Protein AF-A0A150GHT8-F1 (afdb_monomer)

Organism: Gonium pectorale (NCBI:txid33097)

Foldseek 3Di:
DDDDPPPPAPVNDDPVVVVVVVVPDDQQVLLVVLVVHVVSVVVQVDPSSNDDQLLADHDLVVLLVQQVPVCSCVPPDLVVLLVSLVSNVNNVDVSSNVSSCVRSVDDNDCPDD

Secondary structure (DSSP, 8-state):
---------GGGS-HHHHHHHHHHS-TTHHHHHHHH-HHHHHH--SGGGT---TTS---HHHHHHHHTSTTTTTT--HHHHHHHHHHHHHTT-HHHHHHHHHHH-SPPP----

Nearest PDB structures (foldseek):
  7s0h-assembly1_B  TM=2.562E-01  e=6.255E+00  Talaromyces verruculosus

Radius of gyration: 18.07 Å; Cα contacts (8 Å, |Δi|>4): 104; chains: 1; bounding box: 56×40×40 Å

Solvent-accessible surface area (backbone atoms only — not comparable to full-atom values): 6748 Å² total; per-residue (Å²): 133,84,79,72,81,78,76,82,49,72,78,75,51,56,67,74,57,52,52,52,54,54,72,70,47,54,65,45,47,44,43,53,52,28,76,80,30,72,53,47,39,65,71,50,66,50,68,78,35,61,49,75,54,56,57,42,65,65,61,51,70,63,51,41,61,54,46,67,34,92,63,60,47,73,84,53,54,70,70,56,37,48,48,50,42,54,29,26,54,67,27,70,42,62,69,44,35,58,42,39,43,66,41,50,75,55,76,87,70,88,76,78,129

Sequence (113 aa):
MPVAPQQLQWSQLLPELADKVVGYLDPNEMPIFRLVNKAAAAQFRGPDHTTFRLS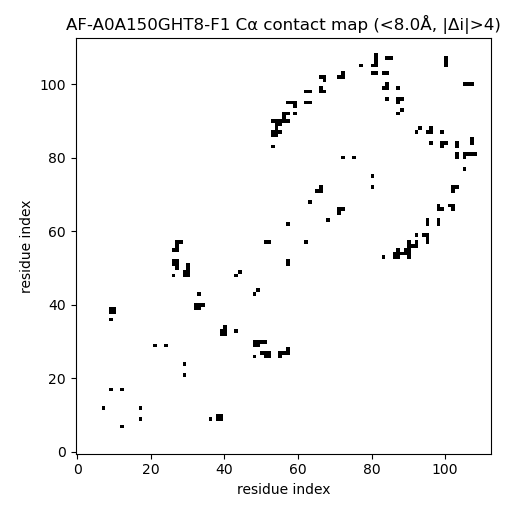QPVPPHAFAAHWLAPGATRGLPLGRRRQLLCLTAASGVVANLEVAVRAAGCLLTFEVY

Mean predicted aligned error: 10.1 Å

Structure (mmCIF, N/CA/C/O backbone):
data_AF-A0A150GHT8-F1
#
_entry.id   AF-A0A150GHT8-F1
#
loop_
_atom_site.group_PDB
_atom_site.id
_atom_site.type_symbol
_atom_site.label_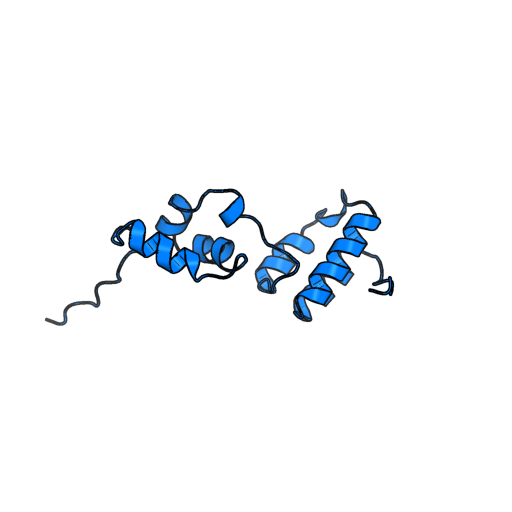atom_id
_atom_site.label_alt_id
_atom_site.label_comp_id
_atom_site.label_asym_id
_atom_site.label_entity_id
_atom_site.label_seq_id
_atom_site.pdbx_PDB_ins_code
_atom_site.Cartn_x
_atom_site.Cartn_y
_atom_site.Cartn_z
_atom_site.occupancy
_atom_site.B_iso_or_equiv
_atom_site.auth_seq_id
_atom_site.auth_comp_id
_atom_site.auth_asym_id
_atom_site.auth_atom_id
_atom_site.pdbx_PDB_model_num
ATOM 1 N N . MET A 1 1 ? -40.692 18.470 16.935 1.00 46.19 1 MET A N 1
ATOM 2 C CA . MET A 1 1 ? -39.416 18.856 16.295 1.00 46.19 1 MET A CA 1
ATOM 3 C C . MET A 1 1 ? -38.506 17.639 16.322 1.00 46.19 1 MET A C 1
ATOM 5 O O . MET A 1 1 ? -38.225 17.183 17.424 1.00 46.19 1 MET A O 1
ATOM 9 N N . PRO A 1 2 ? -38.129 17.040 15.180 1.00 49.09 2 PRO A N 1
ATOM 10 C CA . PRO A 1 2 ? -37.218 15.904 15.189 1.00 49.09 2 PRO A CA 1
ATOM 11 C C . PRO A 1 2 ? -35.811 16.421 15.501 1.00 49.09 2 PRO A C 1
ATOM 13 O O . PRO A 1 2 ? -35.308 17.314 14.822 1.00 49.09 2 PRO A O 1
ATOM 16 N N . VAL A 1 3 ? -35.200 15.902 16.566 1.00 54.75 3 VAL A N 1
ATOM 17 C CA . VAL A 1 3 ? -33.787 16.143 16.875 1.00 54.75 3 VAL A CA 1
ATOM 18 C C . VAL A 1 3 ? -32.989 15.508 15.742 1.00 54.75 3 VAL A C 1
ATOM 20 O O . VAL A 1 3 ? -33.017 14.289 15.577 1.00 54.75 3 VAL A O 1
ATOM 23 N N . ALA A 1 4 ? -32.348 16.332 14.910 1.00 55.53 4 ALA A N 1
ATOM 24 C CA . ALA A 1 4 ? -31.440 15.839 13.884 1.00 55.53 4 ALA A CA 1
ATOM 25 C C . ALA A 1 4 ? -30.396 14.933 14.559 1.00 55.53 4 ALA A C 1
ATOM 27 O O . ALA A 1 4 ? -29.890 15.310 15.622 1.00 55.53 4 ALA A O 1
ATOM 28 N N . PRO A 1 5 ? -30.086 13.749 14.000 1.00 51.25 5 PRO A N 1
ATOM 29 C CA . PRO A 1 5 ? -29.109 12.859 14.604 1.00 51.25 5 PRO A CA 1
ATOM 30 C C . PRO A 1 5 ? -27.797 13.627 14.751 1.00 51.25 5 PRO A C 1
ATOM 32 O O . PRO A 1 5 ? -27.229 14.105 13.768 1.00 51.25 5 PRO A O 1
ATOM 35 N N . GLN A 1 6 ? -27.352 13.797 15.995 1.00 56.31 6 GLN A N 1
ATOM 36 C CA . GLN A 1 6 ? -26.065 14.403 16.295 1.00 56.31 6 GLN A CA 1
ATOM 37 C C . GLN A 1 6 ? -25.001 13.484 15.701 1.00 56.31 6 GLN A C 1
ATOM 39 O O . GLN A 1 6 ? -24.730 12.404 16.223 1.00 56.31 6 GLN A O 1
ATOM 44 N N . GLN A 1 7 ? -24.441 13.883 14.560 1.00 58.22 7 GLN A N 1
ATOM 45 C CA . GLN A 1 7 ? -23.276 13.221 13.995 1.00 58.22 7 GLN A CA 1
ATOM 46 C C . GLN A 1 7 ? -22.131 13.435 14.978 1.00 58.22 7 GLN A C 1
ATOM 48 O O . GLN A 1 7 ? -2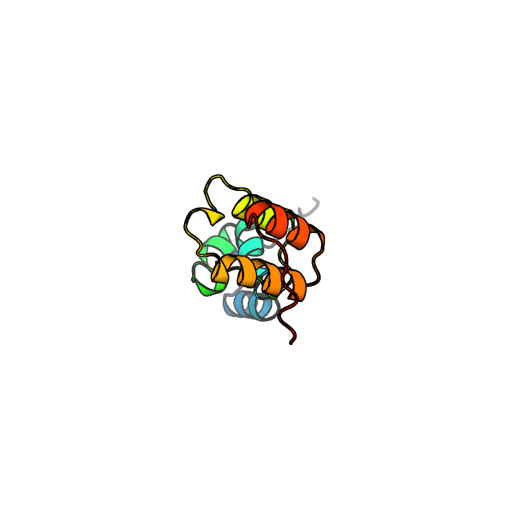1.573 14.528 15.052 1.00 58.22 7 GLN A O 1
ATOM 53 N N . LEU A 1 8 ? -21.841 12.403 15.768 1.00 61.03 8 LEU A N 1
ATOM 54 C CA . LEU A 1 8 ? -20.742 12.373 16.722 1.00 61.03 8 LEU A CA 1
ATOM 55 C C . LEU A 1 8 ? -19.452 12.656 15.951 1.00 61.03 8 LEU A C 1
ATOM 57 O O . LEU A 1 8 ? -18.980 11.838 15.157 1.00 61.03 8 LEU A O 1
ATOM 61 N N . GLN A 1 9 ? -18.933 13.871 16.105 1.00 68.56 9 GLN A N 1
ATOM 62 C CA . GLN A 1 9 ? -17.719 14.271 15.416 1.00 68.56 9 GLN A CA 1
ATOM 63 C C . GLN A 1 9 ? -16.539 13.669 16.167 1.00 68.56 9 GLN A C 1
ATOM 65 O O . GLN A 1 9 ? -16.479 13.730 17.389 1.00 68.56 9 GLN A O 1
ATOM 70 N N . TRP A 1 10 ? -15.564 13.127 15.444 1.00 66.69 10 TRP A N 1
ATOM 71 C CA . TRP A 1 10 ? -14.342 12.589 16.050 1.00 66.69 10 TRP A CA 1
ATOM 72 C C . TRP A 1 10 ? -13.577 13.612 16.904 1.00 66.69 10 TRP A C 1
ATOM 74 O O . TRP A 1 10 ? -12.872 13.232 17.826 1.00 66.69 10 TRP A O 1
ATOM 84 N N . SER A 1 11 ? -13.775 14.909 16.657 1.00 66.75 11 SER A N 1
ATOM 85 C CA . SER A 1 11 ? -13.283 16.011 17.494 1.00 66.75 11 SER A CA 1
ATOM 86 C C . SER A 1 11 ? -13.923 16.091 18.889 1.00 66.75 11 SER A C 1
ATOM 88 O O . SER A 1 11 ? -13.400 16.794 19.746 1.00 66.75 11 SER A O 1
ATOM 90 N N . GLN A 1 12 ? -15.052 15.415 19.114 1.00 73.00 12 GLN A N 1
ATOM 91 C CA . GLN A 1 12 ? -15.784 15.374 20.385 1.00 73.00 12 GLN A CA 1
ATOM 92 C C . GLN A 1 12 ? -15.482 14.105 21.202 1.00 73.00 12 GLN A C 1
ATOM 94 O O . GLN A 1 12 ? -15.955 13.979 22.330 1.00 73.00 12 GLN A O 1
ATOM 99 N N . LEU A 1 13 ? -14.711 13.162 20.647 1.00 72.31 13 LEU A N 1
ATOM 100 C CA . LEU A 1 13 ? -14.262 11.964 21.355 1.00 72.31 13 LEU A CA 1
ATOM 101 C C . LEU A 1 13 ? -13.109 12.314 22.301 1.00 72.31 13 LEU A C 1
ATOM 103 O O . LEU A 1 13 ? -12.185 13.036 21.926 1.00 72.31 13 LEU A O 1
ATOM 107 N N . LEU A 1 14 ? -13.140 11.767 23.522 1.00 76.94 14 LEU A N 1
ATOM 108 C CA . LEU A 1 14 ? -11.983 11.845 24.411 1.00 76.94 14 LEU A CA 1
ATOM 109 C C . LEU A 1 14 ? -10.788 11.137 23.744 1.00 76.94 14 LEU A C 1
ATOM 111 O O . LEU A 1 14 ? -10.981 10.050 23.187 1.00 76.94 14 LEU A O 1
ATOM 115 N N . PRO A 1 15 ? -9.565 11.692 23.839 1.00 69.88 15 PRO A N 1
ATOM 116 C CA . PRO A 1 15 ? -8.369 11.111 23.226 1.00 69.88 15 PRO A CA 1
ATOM 117 C C . PRO A 1 15 ? -8.180 9.627 23.564 1.00 69.88 15 PRO A C 1
ATOM 119 O O . PRO A 1 15 ? -7.939 8.825 22.674 1.00 69.88 15 PRO A O 1
ATOM 122 N N . GLU A 1 16 ? -8.436 9.240 24.815 1.00 75.31 16 GLU A N 1
ATOM 123 C CA . GLU A 1 16 ? -8.322 7.856 25.297 1.00 75.31 16 GLU A CA 1
ATOM 124 C C . GLU A 1 16 ? -9.262 6.868 24.583 1.00 75.31 16 GLU A C 1
ATOM 126 O O . GLU A 1 16 ? -8.936 5.693 24.409 1.00 75.31 16 GLU A O 1
ATOM 131 N N . LEU A 1 17 ? -10.450 7.325 24.176 1.00 77.94 17 LEU A N 1
ATOM 132 C CA . LEU A 1 17 ? -11.402 6.506 23.425 1.00 77.94 17 LEU A CA 1
ATOM 133 C C . LEU A 1 17 ? -11.009 6.428 21.952 1.00 77.94 17 LEU A C 1
ATOM 135 O O . LEU A 1 17 ? -11.120 5.359 21.355 1.00 77.94 17 LEU A O 1
ATOM 139 N N . ALA A 1 18 ? -10.519 7.531 21.383 1.00 74.75 18 ALA A N 1
ATOM 140 C CA . ALA A 1 18 ? -9.988 7.540 20.026 1.00 74.75 18 ALA A CA 1
ATOM 141 C C . ALA A 1 18 ? -8.787 6.587 19.901 1.00 74.75 18 ALA A C 1
ATOM 143 O O . ALA A 1 18 ? -8.761 5.762 18.990 1.00 74.75 18 ALA A O 1
ATOM 144 N N . ASP A 1 19 ? -7.865 6.623 20.864 1.00 73.62 19 ASP A N 1
ATOM 145 C CA . ASP A 1 19 ? -6.691 5.747 20.913 1.00 73.62 19 ASP A CA 1
ATOM 146 C C . ASP A 1 19 ? -7.080 4.274 21.084 1.00 73.62 19 ASP A C 1
ATOM 148 O O . ASP A 1 19 ? -6.490 3.400 20.450 1.00 73.62 19 ASP A O 1
ATOM 152 N N . LYS A 1 20 ? -8.122 3.975 21.874 1.00 80.88 20 LYS A N 1
ATOM 153 C CA . LYS A 1 20 ? -8.662 2.610 21.975 1.00 80.88 20 LYS A CA 1
ATOM 154 C C . LYS A 1 20 ? -9.218 2.112 20.650 1.00 80.88 20 LYS A C 1
ATOM 156 O O . LYS A 1 20 ? -8.905 0.993 20.269 1.00 80.88 20 LYS A O 1
ATOM 161 N N . VAL A 1 21 ? -10.020 2.917 19.948 1.00 78.38 21 VAL A N 1
ATOM 162 C CA . VAL A 1 21 ? -10.567 2.518 18.639 1.00 78.38 21 VAL A CA 1
ATOM 163 C C . VAL A 1 21 ? -9.440 2.285 17.635 1.00 78.38 21 VAL A C 1
ATOM 165 O O . VAL A 1 21 ? -9.455 1.287 16.924 1.00 78.38 21 VAL A O 1
ATOM 168 N N . VAL A 1 22 ? -8.427 3.150 17.635 1.00 74.19 22 VAL A N 1
ATOM 169 C CA . VAL A 1 22 ? -7.2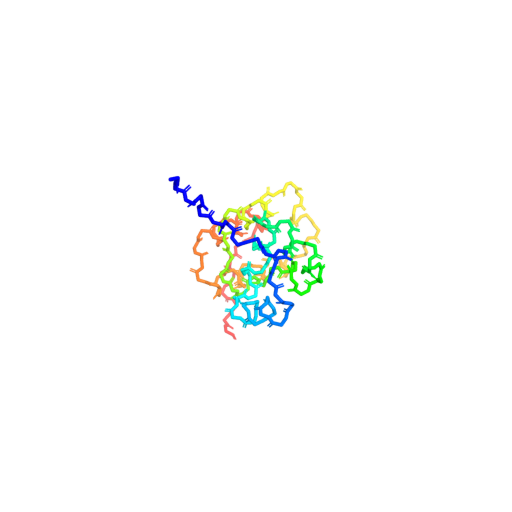21 3.000 16.806 1.00 74.19 22 VAL A CA 1
ATOM 170 C C . VAL A 1 22 ? -6.444 1.736 17.150 1.00 74.19 22 VAL A C 1
ATOM 172 O O . VAL A 1 22 ? -5.953 1.070 16.247 1.00 74.19 22 VAL A O 1
ATOM 175 N N . GLY A 1 23 ? -6.377 1.364 18.428 1.00 76.12 23 GLY A N 1
ATOM 176 C CA . GLY A 1 23 ? -5.755 0.117 18.871 1.00 76.12 23 GLY A CA 1
ATOM 177 C C . GLY A 1 23 ? -6.450 -1.152 18.365 1.00 76.12 23 GLY A C 1
ATOM 178 O O . GLY A 1 23 ? -5.825 -2.210 18.371 1.00 76.12 23 GLY A O 1
ATOM 179 N N . TYR A 1 24 ? -7.709 -1.062 17.920 1.00 78.75 24 TYR A N 1
ATOM 180 C CA . TYR A 1 24 ? -8.430 -2.172 17.286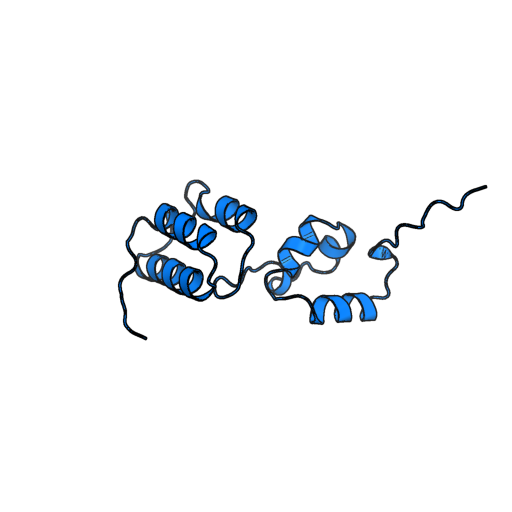 1.00 78.75 24 TYR A CA 1
ATOM 181 C C . TYR A 1 24 ? -8.335 -2.176 15.758 1.00 78.75 24 TYR A C 1
ATOM 183 O O . TYR A 1 24 ? -8.678 -3.188 15.153 1.00 78.75 24 TYR A O 1
ATOM 191 N N . LEU A 1 25 ? -7.917 -1.067 15.140 1.00 74.50 25 LEU A N 1
ATOM 192 C CA . LEU A 1 25 ? -7.782 -0.973 13.689 1.00 74.50 25 LEU A CA 1
ATOM 193 C C . LEU A 1 25 ? -6.531 -1.716 13.231 1.00 74.50 25 LEU A C 1
ATOM 195 O O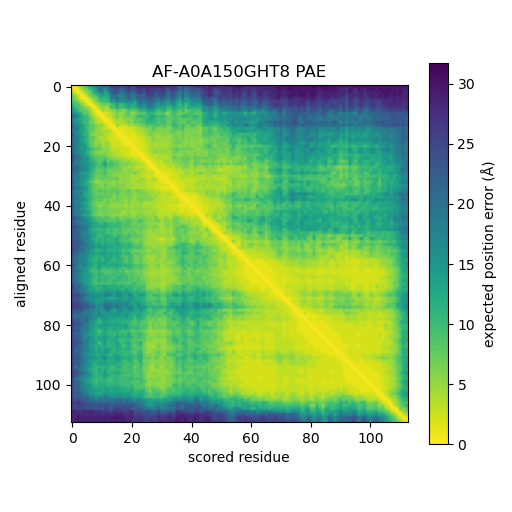 . LEU A 1 25 ? -5.460 -1.608 13.838 1.00 74.50 25 LEU A O 1
ATOM 199 N N . ASP A 1 26 ? -6.650 -2.426 12.115 1.00 70.50 26 ASP A N 1
ATOM 200 C CA . ASP A 1 26 ? -5.489 -3.044 11.498 1.00 70.50 26 ASP A CA 1
ATOM 201 C C . ASP A 1 26 ? -4.487 -1.962 11.045 1.00 70.50 26 ASP A C 1
ATOM 203 O O . ASP A 1 26 ? -4.880 -0.850 10.663 1.00 70.50 26 ASP A O 1
ATOM 207 N N . PRO A 1 27 ? -3.174 -2.261 11.012 1.00 72.19 27 PRO A N 1
ATOM 208 C CA . PRO A 1 27 ? -2.143 -1.280 10.658 1.00 72.19 27 PRO A CA 1
ATOM 209 C C . PRO A 1 27 ? -2.377 -0.556 9.320 1.00 72.19 27 PRO A C 1
ATOM 211 O O . PRO A 1 27 ? -1.972 0.594 9.158 1.00 72.19 27 PRO A O 1
ATOM 214 N N . ASN A 1 28 ? -3.065 -1.198 8.369 1.00 79.12 28 ASN A N 1
ATOM 215 C CA . ASN A 1 28 ? -3.405 -0.613 7.068 1.00 79.12 28 ASN A CA 1
ATOM 216 C C . ASN A 1 28 ? -4.737 0.145 7.032 1.00 79.12 28 ASN A C 1
ATOM 218 O O . ASN A 1 28 ? -4.979 0.881 6.074 1.00 79.12 28 ASN A O 1
ATOM 222 N N . GLU A 1 29 ? -5.589 -0.002 8.045 1.00 76.69 29 GLU A N 1
ATOM 223 C CA . GLU A 1 29 ? -6.857 0.723 8.141 1.00 76.69 29 GLU A CA 1
ATOM 224 C C . GLU A 1 29 ? -6.646 2.164 8.601 1.00 76.69 29 GLU A C 1
ATOM 226 O O . GLU A 1 29 ? -7.309 3.083 8.118 1.00 76.69 29 GLU A O 1
ATOM 231 N N . MET A 1 30 ? -5.654 2.385 9.463 1.00 77.44 30 MET A N 1
ATOM 232 C CA . MET A 1 30 ? -5.333 3.702 10.011 1.00 77.44 30 MET A CA 1
ATOM 233 C C . MET A 1 30 ? -5.010 4.777 8.958 1.00 77.44 30 MET A C 1
ATOM 235 O O . MET A 1 30 ? -5.602 5.862 9.014 1.00 77.44 30 MET A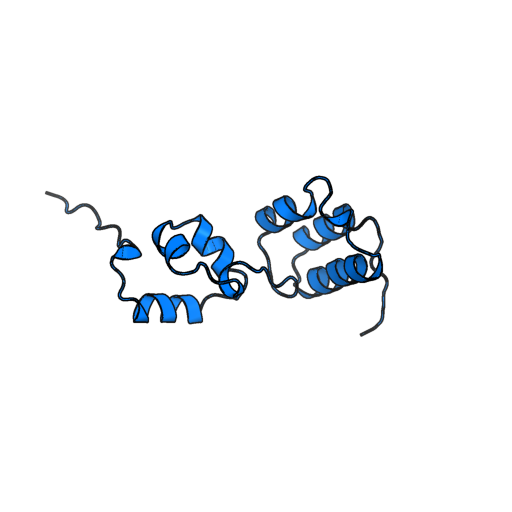 O 1
ATOM 239 N N . PRO A 1 31 ? -4.147 4.519 7.956 1.00 79.69 31 PRO A N 1
ATOM 240 C CA . PRO A 1 31 ? -3.913 5.470 6.872 1.00 79.69 31 PRO A CA 1
ATOM 241 C C . PRO A 1 31 ? -5.185 5.841 6.093 1.00 79.69 31 PRO A C 1
ATOM 243 O O . PRO A 1 31 ? -5.333 6.990 5.681 1.00 79.69 31 PRO A O 1
ATOM 246 N N . ILE A 1 32 ? -6.122 4.904 5.914 1.00 77.31 32 ILE A N 1
ATOM 247 C CA . ILE A 1 32 ? -7.391 5.131 5.198 1.00 77.31 32 ILE A CA 1
ATOM 248 C C . ILE A 1 32 ? -8.349 5.938 6.065 1.00 77.31 32 ILE A C 1
ATOM 250 O O . ILE A 1 32 ? -8.983 6.883 5.595 1.00 77.31 32 ILE A O 1
ATOM 254 N N . PHE A 1 33 ? -8.436 5.583 7.344 1.00 77.94 33 PHE A N 1
ATOM 255 C CA . PHE A 1 33 ? -9.304 6.227 8.314 1.00 77.94 33 PHE A CA 1
ATOM 256 C C . PHE A 1 33 ? -9.017 7.737 8.422 1.00 77.94 33 PHE A C 1
ATOM 258 O O . PHE A 1 33 ? -9.927 8.562 8.530 1.00 77.94 33 PHE A O 1
ATOM 265 N N . ARG A 1 34 ? -7.753 8.135 8.255 1.00 80.19 34 ARG A N 1
ATOM 266 C CA . ARG A 1 34 ? -7.362 9.548 8.155 1.00 80.19 34 ARG A CA 1
ATOM 267 C C . ARG A 1 34 ? -7.890 10.253 6.907 1.00 80.19 34 ARG A C 1
ATOM 269 O O . ARG A 1 34 ? -8.158 11.448 6.967 1.00 80.19 34 ARG A O 1
ATOM 276 N N . LEU A 1 35 ? -8.048 9.562 5.780 1.00 76.69 35 LEU A N 1
ATOM 277 C CA . LEU A 1 35 ? -8.539 10.177 4.541 1.00 76.69 35 LEU A CA 1
ATOM 278 C C . LEU A 1 35 ? -10.033 10.518 4.611 1.00 76.69 35 LEU A C 1
ATOM 280 O O . LEU A 1 35 ? -10.475 11.449 3.940 1.00 76.69 35 LEU A O 1
ATOM 284 N N . VAL A 1 36 ? -10.803 9.809 5.440 1.00 78.25 36 VAL A N 1
ATOM 285 C CA . VAL A 1 36 ? -12.252 10.026 5.585 1.00 78.25 36 VAL A CA 1
ATOM 286 C C . VAL A 1 36 ? -12.614 11.020 6.692 1.00 78.25 36 VAL A C 1
ATOM 288 O O . VAL A 1 36 ? -13.739 11.518 6.717 1.00 78.25 36 VAL A O 1
ATOM 291 N N . ASN A 1 37 ? -11.684 11.356 7.597 1.00 78.56 37 ASN A N 1
ATOM 292 C CA . ASN A 1 37 ? -11.960 12.240 8.728 1.00 78.56 37 ASN A CA 1
ATOM 293 C C . ASN A 1 37 ? -10.834 13.252 9.007 1.00 78.56 37 ASN A C 1
ATOM 295 O O . ASN A 1 37 ? -9.724 12.886 9.385 1.00 78.56 37 ASN A O 1
ATOM 299 N N . LYS A 1 38 ? -11.151 14.553 8.921 1.00 78.38 38 LYS A N 1
ATOM 300 C CA . LYS A 1 38 ? -10.186 15.650 9.142 1.00 78.38 38 LYS A CA 1
ATOM 301 C C . LYS A 1 38 ? -9.643 15.726 10.574 1.00 78.38 38 LYS A C 1
ATOM 303 O O . LYS A 1 38 ? -8.481 16.083 10.751 1.00 78.38 38 LYS A O 1
ATOM 308 N N . ALA A 1 39 ? -10.459 15.412 11.581 1.00 77.19 39 ALA A N 1
ATOM 309 C CA . ALA A 1 39 ? -10.026 15.401 12.978 1.00 77.19 39 ALA A CA 1
ATOM 310 C C . ALA A 1 39 ? -9.063 14.231 13.230 1.00 77.19 39 ALA A C 1
ATOM 312 O O . ALA A 1 39 ? -7.970 14.442 13.751 1.00 77.19 39 ALA A O 1
ATOM 313 N N . ALA A 1 40 ? -9.392 13.036 12.728 1.00 73.12 40 ALA A N 1
ATOM 314 C CA . ALA A 1 40 ? -8.488 11.886 12.764 1.00 73.12 40 ALA A CA 1
ATOM 315 C C . ALA A 1 40 ? -7.192 12.152 11.977 1.00 73.12 40 ALA A C 1
ATOM 317 O O . ALA A 1 40 ? -6.100 11.826 12.434 1.00 73.12 40 ALA A O 1
ATOM 318 N N . ALA A 1 41 ? -7.276 12.817 10.821 1.00 78.88 41 ALA A N 1
ATOM 319 C CA . ALA A 1 41 ? -6.102 13.219 10.048 1.00 78.88 41 ALA A CA 1
ATOM 320 C C . ALA A 1 41 ? -5.176 14.174 10.815 1.00 78.88 41 ALA A C 1
ATOM 322 O O . ALA A 1 41 ? -3.962 14.147 10.602 1.00 78.88 41 ALA A O 1
ATOM 323 N N . ALA A 1 42 ? -5.737 15.040 11.666 1.00 79.62 42 ALA A N 1
ATOM 324 C CA . ALA A 1 42 ? -4.980 15.948 12.519 1.00 79.62 42 ALA A CA 1
ATOM 325 C C . ALA A 1 42 ? -4.329 15.222 13.703 1.00 79.62 42 ALA A C 1
ATOM 327 O O . ALA A 1 42 ? -3.175 15.509 14.010 1.00 79.62 42 ALA A O 1
ATOM 328 N N . GLN A 1 43 ? -5.041 14.271 14.308 1.00 74.75 43 GLN A N 1
ATOM 329 C CA . GLN A 1 43 ? -4.586 13.521 15.477 1.00 74.75 43 GLN A CA 1
ATOM 330 C C . GLN A 1 43 ? -3.522 12.468 15.123 1.00 74.75 43 GLN A C 1
ATOM 332 O O . GLN A 1 43 ? -2.481 12.397 15.767 1.00 74.75 43 GLN A O 1
ATOM 337 N N . PHE A 1 44 ? -3.715 11.708 14.044 1.00 74.25 44 PHE A N 1
ATOM 338 C CA . PHE A 1 44 ? -2.868 10.560 13.698 1.00 74.25 44 PHE A CA 1
ATOM 339 C C . PHE A 1 44 ? -1.833 10.888 12.616 1.00 74.25 44 PHE A C 1
ATOM 341 O O . PHE A 1 44 ? -1.755 10.226 11.588 1.00 74.25 44 PHE A O 1
ATOM 348 N N . ARG A 1 45 ? -1.027 11.937 12.806 1.00 74.44 45 ARG A N 1
ATOM 349 C CA . ARG A 1 45 ? -0.023 12.362 11.802 1.00 74.44 45 ARG A CA 1
ATOM 350 C C . ARG A 1 45 ? 1.291 11.582 11.823 1.00 74.44 45 ARG A C 1
ATOM 352 O O . ARG A 1 45 ? 2.120 11.803 10.944 1.00 74.44 45 ARG A O 1
ATOM 359 N N . GLY A 1 46 ? 1.485 10.701 12.803 1.00 76.38 46 GLY A N 1
ATOM 360 C CA . GLY A 1 46 ? 2.714 9.925 12.954 1.00 76.38 46 GLY A CA 1
ATOM 361 C C . GLY A 1 46 ? 3.024 9.020 11.748 1.00 76.38 46 GLY A C 1
ATOM 362 O O . GLY A 1 46 ? 2.108 8.608 11.024 1.00 76.38 46 GLY A O 1
ATOM 363 N N . PRO A 1 47 ? 4.307 8.683 11.522 1.00 70.19 47 PRO A N 1
ATOM 364 C CA . PRO A 1 47 ? 4.718 7.776 10.447 1.00 70.19 47 PRO A CA 1
ATOM 365 C C . PRO A 1 47 ? 4.065 6.392 10.579 1.00 70.19 47 PRO A C 1
ATOM 367 O O . PRO A 1 47 ? 3.670 5.806 9.569 1.00 70.19 47 PRO A O 1
ATOM 370 N N . ASP A 1 48 ? 3.830 5.934 11.808 1.00 70.62 48 ASP A N 1
ATOM 371 C CA . ASP A 1 48 ? 3.166 4.658 12.107 1.00 70.62 48 ASP A CA 1
ATOM 372 C C . ASP A 1 48 ? 1.701 4.618 11.638 1.00 70.62 48 ASP A C 1
ATOM 374 O O . ASP A 1 48 ? 1.170 3.555 11.342 1.00 70.62 48 ASP A O 1
ATOM 378 N N . HIS A 1 49 ? 1.061 5.782 11.482 1.00 69.50 49 HIS A N 1
ATOM 379 C CA . HIS A 1 49 ? -0.325 5.922 11.009 1.00 69.50 49 HIS A CA 1
ATOM 380 C C . HIS A 1 49 ? -0.425 6.370 9.544 1.00 69.50 49 HIS A C 1
ATOM 382 O O . HIS A 1 49 ? -1.506 6.704 9.052 1.00 69.50 49 HIS A O 1
ATOM 388 N N . THR A 1 50 ? 0.710 6.465 8.852 1.00 71.12 50 THR A N 1
ATOM 389 C CA . THR A 1 50 ? 0.782 6.871 7.438 1.00 71.12 50 THR A CA 1
ATOM 390 C C . THR A 1 50 ? 1.334 5.753 6.555 1.00 71.12 50 THR A C 1
ATOM 392 O O . THR A 1 50 ? 1.154 5.779 5.339 1.00 71.12 50 THR A O 1
ATOM 395 N N . THR A 1 51 ? 2.007 4.771 7.150 1.00 76.44 51 THR A N 1
ATOM 396 C CA . THR A 1 51 ? 2.737 3.743 6.410 1.00 76.44 51 THR A CA 1
ATOM 397 C C . THR A 1 51 ? 1.862 2.517 6.182 1.00 76.44 51 THR A C 1
ATOM 399 O O . THR A 1 51 ? 1.394 1.900 7.133 1.00 76.44 51 THR A O 1
ATOM 402 N N . PHE A 1 52 ? 1.679 2.126 4.920 1.00 77.19 52 PHE A N 1
ATOM 403 C CA . PHE A 1 52 ? 1.036 0.857 4.580 1.00 77.19 52 PHE A CA 1
ATOM 404 C C . PHE A 1 52 ? 2.019 -0.306 4.753 1.00 77.19 52 PHE A C 1
ATOM 406 O O . PHE A 1 52 ? 3.093 -0.338 4.146 1.00 77.19 52 PHE A O 1
ATOM 413 N N . ARG A 1 53 ? 1.628 -1.307 5.537 1.00 79.94 53 ARG A N 1
ATOM 414 C CA . ARG A 1 53 ? 2.315 -2.587 5.663 1.00 79.94 53 ARG A CA 1
ATOM 415 C C . ARG A 1 53 ? 1.853 -3.532 4.555 1.00 79.94 53 ARG A C 1
ATOM 417 O O . ARG A 1 53 ? 0.792 -4.140 4.628 1.00 79.94 53 ARG A O 1
ATOM 424 N N . LEU A 1 54 ? 2.691 -3.692 3.533 1.00 76.50 54 LEU A N 1
ATOM 425 C CA . LEU A 1 54 ? 2.370 -4.465 2.321 1.00 76.50 54 LEU A CA 1
ATOM 426 C C . LEU A 1 54 ? 2.108 -5.962 2.562 1.00 76.50 54 LEU A C 1
ATOM 428 O O . LEU A 1 54 ? 1.491 -6.597 1.718 1.00 76.50 54 LEU A O 1
ATOM 432 N N . SER A 1 55 ? 2.569 -6.526 3.685 1.00 75.50 55 SER A N 1
ATOM 433 C CA . SER A 1 55 ? 2.280 -7.917 4.073 1.00 75.50 55 SER A CA 1
ATOM 434 C C . SER A 1 55 ? 0.867 -8.123 4.622 1.00 75.50 55 SER A C 1
ATOM 436 O O . SER A 1 55 ? 0.487 -9.250 4.909 1.00 75.50 55 SER A O 1
ATOM 438 N N . GLN A 1 56 ? 0.114 -7.047 4.838 1.00 79.88 56 GLN A N 1
ATOM 439 C CA . GLN A 1 56 ? -1.271 -7.082 5.291 1.00 79.88 56 GLN A CA 1
ATOM 440 C C . GLN A 1 56 ? -2.196 -6.583 4.176 1.00 79.88 56 GLN A C 1
ATOM 442 O O . GLN A 1 56 ? -1.731 -5.895 3.261 1.00 79.88 56 GLN A O 1
ATOM 447 N N . PRO A 1 57 ? -3.500 -6.900 4.229 1.00 80.69 57 PRO A N 1
ATOM 448 C CA . PRO A 1 57 ? -4.452 -6.435 3.232 1.00 80.69 57 PRO A CA 1
ATOM 449 C C . PRO A 1 57 ? -4.420 -4.905 3.116 1.00 80.69 57 PRO A C 1
ATOM 451 O O . PRO A 1 57 ? -4.582 -4.188 4.100 1.00 80.69 57 PRO A O 1
ATOM 454 N N . VAL A 1 58 ? -4.169 -4.399 1.909 1.00 83.31 58 VAL A N 1
ATOM 455 C CA . VAL A 1 58 ? -4.283 -2.972 1.563 1.00 83.31 58 VAL A CA 1
ATOM 456 C C . VAL A 1 58 ? -5.474 -2.836 0.615 1.00 83.31 58 VAL A C 1
ATOM 458 O O . VAL A 1 58 ? -5.637 -3.695 -0.259 1.00 83.31 58 VAL A O 1
ATOM 461 N N . PRO A 1 59 ? -6.301 -1.784 0.713 1.00 83.75 59 PRO A N 1
ATOM 462 C CA . PRO A 1 59 ? -7.384 -1.585 -0.237 1.00 83.75 59 PRO A CA 1
ATOM 463 C C . PRO A 1 59 ? -6.867 -1.479 -1.677 1.00 83.75 59 PRO A C 1
ATOM 465 O O . PRO A 1 59 ? -5.955 -0.682 -1.935 1.00 83.75 59 PRO A O 1
ATOM 468 N N . PRO A 1 60 ? -7.491 -2.183 -2.638 1.00 85.69 60 PRO A N 1
ATOM 469 C CA . PRO A 1 60 ? -7.017 -2.203 -4.019 1.00 85.69 60 PRO A CA 1
ATOM 470 C C . PRO A 1 60 ? -6.909 -0.841 -4.691 1.00 85.69 60 PRO A C 1
ATOM 472 O O . PRO A 1 60 ? -5.958 -0.585 -5.426 1.00 85.69 60 PRO A O 1
ATOM 475 N N . HIS A 1 61 ? -7.841 0.067 -4.404 1.00 84.81 61 HIS A N 1
ATOM 476 C CA . HIS A 1 61 ? -7.828 1.407 -4.985 1.00 84.81 61 HIS A CA 1
ATOM 477 C C . HIS A 1 61 ? -6.617 2.233 -4.513 1.00 84.81 61 HIS A C 1
ATOM 479 O O . HIS A 1 61 ? -5.962 2.881 -5.327 1.00 84.81 61 HIS A O 1
ATOM 485 N N . ALA A 1 62 ? -6.285 2.178 -3.218 1.00 84.81 62 ALA A N 1
ATOM 486 C CA . ALA A 1 62 ? -5.160 2.912 -2.644 1.00 84.81 62 ALA A CA 1
ATOM 487 C C . ALA A 1 62 ? -3.823 2.329 -3.123 1.00 84.81 62 ALA A C 1
ATOM 489 O O . ALA A 1 62 ? -2.912 3.066 -3.501 1.00 84.81 62 ALA A O 1
ATOM 490 N N . PHE A 1 63 ? -3.739 0.998 -3.179 1.00 88.50 63 PHE A N 1
ATOM 491 C CA . PHE A 1 63 ? -2.571 0.288 -3.688 1.00 88.50 63 PHE A CA 1
ATOM 492 C C . PHE A 1 63 ? -2.300 0.624 -5.164 1.00 88.50 63 PHE A C 1
ATOM 494 O O . PHE A 1 63 ? -1.173 0.966 -5.526 1.00 88.50 63 PHE A O 1
ATOM 501 N N . ALA A 1 64 ? -3.339 0.590 -6.006 1.00 89.25 64 ALA A N 1
ATOM 502 C CA . ALA A 1 64 ? -3.257 0.954 -7.418 1.00 89.25 64 ALA A CA 1
ATOM 503 C C . ALA A 1 64 ? -2.825 2.407 -7.624 1.00 89.25 64 ALA A C 1
ATOM 505 O O . ALA A 1 64 ? -1.921 2.659 -8.419 1.00 89.25 64 ALA A O 1
ATOM 506 N N . ALA A 1 65 ? -3.415 3.348 -6.882 1.00 88.06 65 ALA A N 1
ATOM 507 C CA . ALA A 1 65 ? -3.065 4.762 -6.978 1.00 88.06 65 ALA A CA 1
ATOM 508 C C . ALA A 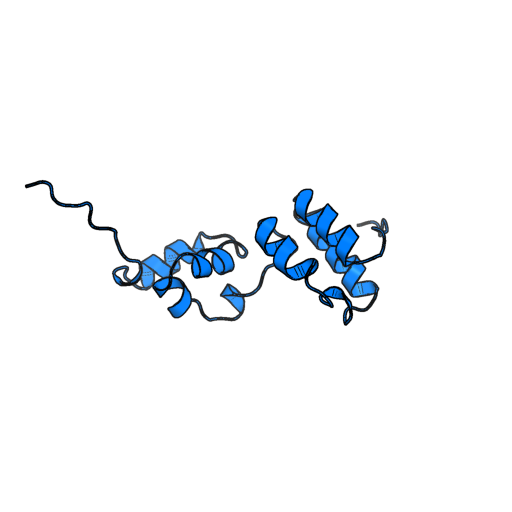1 65 ? -1.579 5.022 -6.678 1.00 88.06 65 ALA A C 1
ATOM 510 O O . ALA A 1 65 ? -0.963 5.863 -7.328 1.00 88.06 65 ALA A O 1
ATOM 511 N N . HIS A 1 66 ? -0.991 4.285 -5.730 1.00 88.06 66 HIS A N 1
ATOM 512 C CA . HIS A 1 66 ? 0.421 4.428 -5.387 1.00 88.06 66 HIS A CA 1
ATOM 513 C C . HIS A 1 66 ? 1.350 3.746 -6.400 1.00 88.06 66 HIS A C 1
ATOM 515 O O . HIS A 1 66 ? 2.281 4.368 -6.906 1.00 88.06 66 HIS A O 1
ATOM 521 N N . TRP A 1 67 ? 1.107 2.471 -6.715 1.00 89.69 67 TRP A N 1
ATOM 522 C CA . TRP A 1 67 ? 2.052 1.658 -7.489 1.00 89.69 67 TRP A CA 1
ATOM 523 C C . TRP A 1 67 ? 1.944 1.823 -9.004 1.00 89.69 67 TRP A C 1
ATOM 525 O O . TRP A 1 67 ? 2.925 1.577 -9.704 1.00 89.69 67 TRP A O 1
ATOM 535 N N . LEU A 1 68 ? 0.793 2.259 -9.521 1.00 89.38 68 LEU A N 1
ATOM 536 C CA . LEU A 1 68 ? 0.635 2.586 -10.943 1.00 89.38 68 LEU A CA 1
ATOM 537 C C . LEU A 1 68 ? 1.003 4.040 -11.260 1.00 89.38 68 LEU A C 1
ATOM 539 O O . LEU A 1 68 ? 0.964 4.435 -12.426 1.00 89.38 68 LEU A O 1
ATOM 543 N N . ALA A 1 69 ? 1.371 4.843 -10.257 1.00 89.56 69 ALA A N 1
ATOM 544 C CA . ALA A 1 69 ? 1.826 6.202 -10.491 1.00 89.56 69 ALA A CA 1
ATOM 545 C C . ALA A 1 69 ? 3.107 6.206 -11.354 1.00 89.56 69 ALA A C 1
ATOM 547 O O . ALA A 1 69 ? 4.007 5.380 -11.142 1.00 89.56 69 ALA A O 1
ATOM 548 N N . PRO A 1 70 ? 3.242 7.143 -12.313 1.00 85.81 70 PRO A N 1
ATOM 549 C CA . PRO A 1 70 ? 4.439 7.248 -13.135 1.00 85.81 70 PRO A CA 1
ATOM 550 C C . PRO A 1 70 ? 5.703 7.359 -12.277 1.00 85.81 70 PRO A C 1
ATOM 552 O O . PRO A 1 70 ? 5.868 8.289 -11.494 1.00 85.81 70 PRO A O 1
ATOM 555 N N . GLY A 1 71 ? 6.614 6.399 -12.434 1.00 83.00 71 GLY A N 1
ATOM 556 C CA . GLY A 1 71 ? 7.886 6.390 -11.714 1.00 83.00 71 GLY A CA 1
ATOM 557 C C . GLY A 1 71 ? 7.863 5.754 -10.320 1.00 83.00 71 GLY A C 1
ATOM 558 O O . GLY A 1 71 ? 8.933 5.677 -9.719 1.00 83.00 71 GLY A O 1
ATOM 559 N N . ALA A 1 72 ? 6.731 5.220 -9.844 1.00 85.44 72 ALA A N 1
ATOM 560 C CA . ALA A 1 72 ? 6.621 4.567 -8.530 1.00 85.44 72 ALA A CA 1
ATOM 561 C C . ALA A 1 72 ? 7.677 3.467 -8.303 1.00 85.44 72 ALA A C 1
ATOM 563 O O . ALA A 1 72 ? 8.212 3.316 -7.207 1.00 85.44 72 ALA A O 1
ATOM 564 N N . THR A 1 73 ? 8.040 2.730 -9.356 1.00 84.62 73 THR A N 1
ATOM 565 C CA . THR A 1 73 ? 9.048 1.660 -9.296 1.00 84.62 73 THR A CA 1
ATOM 566 C C . THR A 1 73 ? 10.388 2.026 -9.940 1.00 84.62 73 THR A C 1
ATOM 568 O O . THR A 1 73 ? 11.331 1.232 -9.882 1.00 84.62 73 THR A O 1
ATOM 571 N N . ARG A 1 74 ? 10.532 3.237 -10.506 1.00 82.94 74 ARG A N 1
ATOM 572 C CA . ARG A 1 74 ? 11.738 3.666 -11.247 1.00 82.94 74 ARG A CA 1
ATOM 573 C C . ARG A 1 74 ? 12.995 3.643 -10.370 1.00 82.94 74 ARG A C 1
ATOM 575 O O . ARG A 1 74 ? 14.047 3.250 -10.858 1.00 82.94 74 ARG A O 1
ATOM 582 N N . GLY A 1 75 ? 12.874 4.007 -9.093 1.00 84.00 75 GLY A N 1
ATOM 583 C CA . GLY A 1 75 ? 13.980 3.998 -8.126 1.00 84.00 75 GLY A CA 1
ATOM 584 C C . GLY A 1 75 ? 14.183 2.676 -7.378 1.00 84.00 75 GLY A C 1
ATOM 585 O O . GLY A 1 75 ? 15.115 2.569 -6.586 1.00 84.00 75 GLY A O 1
ATOM 586 N N . LEU A 1 76 ? 13.325 1.670 -7.585 1.00 86.06 76 LEU A N 1
ATOM 587 C CA . LEU A 1 76 ? 13.416 0.410 -6.847 1.00 86.06 76 LEU A CA 1
ATOM 588 C C . LEU A 1 76 ? 14.369 -0.570 -7.545 1.00 86.06 76 LEU A C 1
ATOM 590 O O . LEU A 1 76 ? 14.086 -0.955 -8.686 1.00 86.06 76 LEU A O 1
ATOM 594 N N . PRO A 1 77 ? 15.440 -1.039 -6.875 1.00 89.06 77 PRO A N 1
ATOM 595 C CA . PRO A 1 77 ? 16.281 -2.111 -7.398 1.00 89.06 77 PRO A CA 1
ATOM 596 C C . PRO A 1 77 ? 15.498 -3.428 -7.488 1.00 89.06 77 PRO A C 1
ATOM 598 O O . PRO A 1 77 ? 14.527 -3.638 -6.756 1.00 89.06 77 PRO A O 1
ATOM 601 N N . LEU A 1 78 ? 15.936 -4.341 -8.363 1.00 86.19 78 LEU A N 1
ATOM 602 C CA . LEU A 1 78 ? 15.222 -5.588 -8.681 1.00 86.19 78 LEU A CA 1
ATOM 603 C C . LEU A 1 78 ? 14.836 -6.404 -7.434 1.00 86.19 78 LEU A C 1
ATOM 605 O O . LEU A 1 78 ? 13.702 -6.868 -7.339 1.00 86.19 78 LEU A O 1
ATOM 609 N N . GLY A 1 79 ? 15.733 -6.517 -6.447 1.00 86.44 79 GLY A N 1
ATOM 610 C CA . GLY A 1 79 ? 15.452 -7.229 -5.193 1.00 86.44 79 GLY A CA 1
ATOM 611 C C . GLY A 1 79 ? 14.283 -6.632 -4.399 1.00 86.44 79 GLY A C 1
ATOM 612 O O . GLY A 1 79 ? 13.452 -7.366 -3.871 1.00 86.44 79 GLY A O 1
ATOM 613 N N . ARG A 1 80 ? 14.134 -5.300 -4.387 1.00 87.56 80 ARG A N 1
ATOM 614 C CA . ARG A 1 80 ? 13.001 -4.628 -3.725 1.00 87.56 80 ARG A CA 1
ATOM 615 C C . ARG A 1 80 ? 11.697 -4.808 -4.494 1.00 87.56 80 ARG A C 1
ATOM 617 O O . ARG A 1 80 ? 10.644 -4.922 -3.875 1.00 87.56 80 ARG A O 1
ATOM 624 N N . ARG A 1 81 ? 11.757 -4.883 -5.826 1.00 88.69 81 ARG A N 1
ATOM 625 C CA . ARG A 1 81 ? 10.582 -5.184 -6.659 1.00 88.69 81 ARG A CA 1
ATOM 626 C C . ARG A 1 81 ? 10.094 -6.620 -6.459 1.00 88.69 81 ARG A C 1
ATOM 628 O O . ARG A 1 81 ? 8.893 -6.834 -6.348 1.00 88.69 81 ARG A O 1
ATOM 635 N N . ARG A 1 82 ? 11.010 -7.585 -6.319 1.00 88.38 82 ARG A N 1
ATOM 636 C CA . ARG A 1 82 ? 10.664 -8.956 -5.902 1.00 88.38 82 ARG A CA 1
ATOM 637 C C . ARG A 1 82 ? 10.049 -8.977 -4.506 1.00 88.38 82 ARG A C 1
ATOM 639 O O . ARG A 1 82 ? 8.999 -9.577 -4.320 1.00 88.38 82 ARG A O 1
ATOM 646 N N . GLN A 1 83 ? 10.638 -8.251 -3.555 1.00 88.06 83 GLN A N 1
ATOM 647 C CA . GLN A 1 83 ? 10.091 -8.145 -2.202 1.00 88.06 83 GLN A CA 1
ATOM 648 C C . GLN A 1 83 ? 8.665 -7.568 -2.194 1.00 88.06 83 GLN A C 1
ATOM 650 O O . GLN A 1 83 ? 7.813 -8.083 -1.476 1.00 88.06 83 GLN A O 1
ATOM 655 N N . LEU A 1 84 ? 8.380 -6.547 -3.013 1.00 89.06 84 LEU A N 1
ATOM 656 C CA . LEU A 1 84 ? 7.023 -6.020 -3.198 1.00 89.06 84 LEU A CA 1
ATOM 657 C C . LEU A 1 84 ? 6.053 -7.123 -3.640 1.00 89.06 84 LEU A C 1
ATOM 659 O O . LEU A 1 84 ? 4.977 -7.245 -3.058 1.00 89.06 84 LEU A O 1
ATOM 663 N N . LEU A 1 85 ? 6.433 -7.939 -4.625 1.00 88.50 85 LEU A N 1
ATOM 664 C CA . LEU A 1 85 ? 5.607 -9.048 -5.101 1.00 88.50 85 LEU A CA 1
ATOM 665 C C . LEU A 1 85 ? 5.366 -10.093 -4.008 1.00 88.50 85 LEU A C 1
ATOM 667 O O . LEU A 1 85 ? 4.217 -10.464 -3.786 1.00 88.50 85 LEU A O 1
ATOM 671 N N . CYS A 1 86 ? 6.411 -10.519 -3.291 1.00 88.38 86 CYS A N 1
ATOM 672 C CA . CYS A 1 86 ? 6.290 -11.518 -2.224 1.00 88.38 86 CYS A CA 1
ATOM 673 C C . CYS A 1 86 ? 5.415 -11.023 -1.065 1.00 88.38 86 CYS A C 1
ATOM 675 O O . CYS A 1 86 ? 4.531 -11.744 -0.613 1.00 88.38 86 CYS A O 1
ATOM 677 N N . LEU A 1 87 ? 5.612 -9.779 -0.610 1.00 87.69 87 LEU A N 1
ATOM 678 C CA . LEU A 1 87 ? 4.795 -9.188 0.455 1.00 87.69 87 LEU A CA 1
ATOM 679 C C . LEU A 1 87 ? 3.334 -9.042 0.016 1.00 87.69 87 LEU A C 1
ATOM 681 O O . LEU A 1 87 ? 2.429 -9.382 0.773 1.00 87.69 87 LEU A O 1
ATOM 685 N N . THR A 1 88 ? 3.108 -8.601 -1.224 1.00 89.38 88 THR A N 1
ATOM 686 C CA . THR A 1 88 ? 1.753 -8.459 -1.768 1.00 89.38 88 THR A CA 1
ATOM 687 C C . THR A 1 88 ? 1.073 -9.820 -1.923 1.00 89.38 88 THR A C 1
ATOM 689 O O . THR A 1 88 ? -0.102 -9.946 -1.592 1.00 89.38 88 THR A O 1
ATOM 692 N N . ALA A 1 89 ? 1.798 -10.857 -2.350 1.00 87.31 89 ALA A N 1
ATOM 693 C CA . ALA A 1 89 ? 1.283 -12.224 -2.401 1.00 87.31 89 ALA A CA 1
ATOM 694 C C . ALA A 1 89 ? 0.930 -12.749 -0.999 1.00 87.31 89 ALA A C 1
ATOM 696 O O . ALA A 1 89 ? -0.151 -13.305 -0.814 1.00 87.31 89 ALA A O 1
ATOM 697 N N . ALA A 1 90 ? 1.785 -12.501 -0.000 1.00 86.31 90 ALA A N 1
ATOM 698 C CA . ALA A 1 90 ? 1.544 -12.890 1.390 1.00 86.31 90 ALA A CA 1
ATOM 699 C C . ALA A 1 90 ? 0.310 -12.205 2.009 1.00 86.31 90 ALA A C 1
ATOM 701 O O . ALA A 1 90 ? -0.302 -12.764 2.914 1.00 86.31 90 ALA A O 1
ATOM 702 N N . SER A 1 91 ? -0.093 -11.032 1.501 1.00 85.88 91 SER A N 1
ATOM 703 C CA . SER A 1 91 ? -1.319 -10.346 1.939 1.00 85.88 91 SER A CA 1
ATOM 704 C C . SER A 1 91 ? -2.617 -11.056 1.527 1.00 85.88 91 SER A C 1
ATOM 706 O O . SER A 1 91 ? -3.678 -10.738 2.059 1.00 85.88 91 SER A O 1
ATOM 708 N N . GLY A 1 92 ? -2.564 -11.970 0.547 1.00 85.25 92 GLY A N 1
ATOM 709 C CA . GLY A 1 92 ? -3.734 -12.679 0.015 1.00 85.25 92 GLY A CA 1
ATOM 710 C C . GLY A 1 92 ? -4.649 -11.852 -0.903 1.00 85.25 92 GLY A C 1
ATOM 711 O O . GLY A 1 92 ? -5.633 -12.380 -1.419 1.00 85.25 92 GLY A O 1
ATOM 712 N N . VAL A 1 93 ? -4.348 -10.571 -1.156 1.00 88.38 93 VAL A N 1
ATOM 713 C CA . VAL A 1 93 ? -5.188 -9.693 -1.992 1.00 88.38 93 VAL A CA 1
ATOM 714 C C . VAL A 1 93 ? -4.795 -9.799 -3.472 1.00 88.38 93 VAL A C 1
ATOM 716 O O . VAL A 1 93 ? -3.876 -9.123 -3.937 1.00 88.38 93 VAL A O 1
ATOM 719 N N . VAL A 1 94 ? -5.535 -10.604 -4.243 1.00 88.50 94 VAL A N 1
ATOM 720 C CA . VAL A 1 94 ? -5.259 -10.872 -5.674 1.00 88.50 94 VAL A CA 1
ATOM 721 C C . VAL A 1 94 ? -5.224 -9.596 -6.523 1.00 88.50 94 VAL A C 1
ATOM 723 O O . VAL A 1 94 ? -4.309 -9.415 -7.323 1.00 88.50 94 VAL A O 1
ATOM 726 N N . ALA A 1 95 ? -6.155 -8.663 -6.304 1.00 89.25 95 ALA A N 1
ATOM 727 C CA . ALA A 1 95 ? -6.188 -7.401 -7.048 1.00 89.25 95 ALA A CA 1
ATOM 728 C C . ALA A 1 95 ? -4.899 -6.573 -6.864 1.00 89.25 95 ALA A C 1
ATOM 730 O O . ALA A 1 95 ? -4.393 -5.980 -7.819 1.00 89.25 95 ALA A O 1
ATOM 731 N N . ASN A 1 96 ? -4.323 -6.571 -5.656 1.00 90.38 96 ASN A N 1
ATOM 732 C CA . ASN A 1 96 ? -3.048 -5.897 -5.395 1.00 90.38 96 ASN A CA 1
ATOM 733 C C . ASN A 1 96 ? -1.898 -6.628 -6.075 1.00 90.38 96 ASN A C 1
ATOM 735 O O . ASN A 1 96 ? -0.983 -5.983 -6.582 1.00 90.38 96 ASN A O 1
ATOM 739 N N . LEU A 1 97 ? -1.945 -7.960 -6.122 1.00 88.94 97 LEU A N 1
ATOM 740 C CA . LEU A 1 97 ? -0.919 -8.759 -6.779 1.00 88.94 97 LEU A CA 1
ATOM 741 C C . LEU A 1 97 ? -0.833 -8.438 -8.275 1.00 88.94 97 LEU A C 1
ATOM 743 O O . LEU A 1 97 ? 0.258 -8.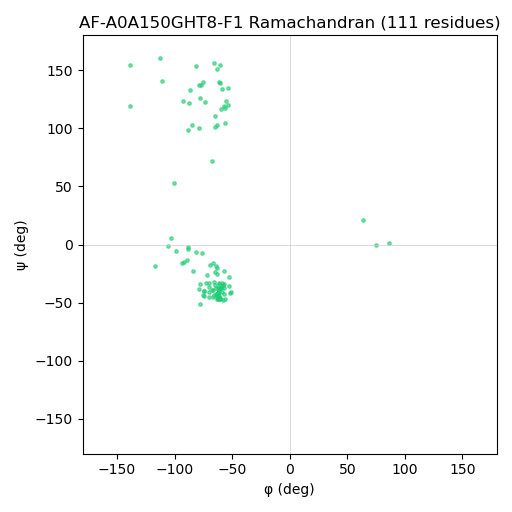208 -8.790 1.00 88.94 97 LEU A O 1
ATOM 747 N N . GLU A 1 98 ? -1.969 -8.325 -8.962 1.00 90.19 98 GLU A N 1
ATOM 748 C CA . GLU A 1 98 ? -2.010 -7.927 -10.375 1.00 90.19 98 GLU A CA 1
ATOM 749 C C . GLU A 1 98 ? -1.435 -6.527 -10.613 1.00 90.19 98 GLU A C 1
ATOM 751 O O . GLU A 1 98 ? -0.787 -6.266 -11.630 1.00 90.19 98 GLU A O 1
ATOM 756 N N . VAL A 1 99 ? -1.692 -5.595 -9.694 1.00 90.75 99 VAL A N 1
ATOM 757 C CA . VAL A 1 99 ? -1.101 -4.254 -9.737 1.00 90.75 99 VAL A CA 1
ATOM 758 C C . VAL A 1 99 ? 0.407 -4.331 -9.505 1.00 90.75 99 VAL A C 1
ATOM 760 O O . VAL A 1 99 ? 1.167 -3.710 -10.245 1.00 90.75 99 VAL A O 1
ATOM 763 N N . ALA A 1 100 ? 0.850 -5.106 -8.516 1.00 90.31 100 ALA A N 1
ATOM 764 C CA . ALA A 1 100 ? 2.257 -5.262 -8.178 1.00 90.31 100 ALA A CA 1
ATOM 765 C C . ALA A 1 100 ? 3.048 -5.872 -9.342 1.00 90.31 100 ALA A C 1
ATOM 767 O O . ALA A 1 100 ? 4.127 -5.379 -9.655 1.00 90.31 100 ALA A O 1
ATOM 768 N N . VAL A 1 101 ? 2.497 -6.874 -10.037 1.00 89.44 101 VAL A N 1
ATOM 769 C CA . VAL A 1 101 ? 3.104 -7.473 -11.242 1.00 89.44 101 VAL A CA 1
ATOM 770 C C . VAL A 1 101 ? 3.265 -6.432 -12.349 1.00 89.44 101 VAL A C 1
ATOM 772 O O . VAL A 1 101 ? 4.350 -6.300 -12.919 1.00 89.44 101 VAL A O 1
ATOM 775 N N . ARG A 1 102 ? 2.219 -5.636 -12.611 1.00 88.94 102 ARG A N 1
ATOM 776 C CA . ARG A 1 102 ? 2.263 -4.547 -13.600 1.00 88.94 102 ARG A CA 1
ATOM 777 C C . ARG A 1 102 ? 3.292 -3.475 -13.242 1.00 88.94 102 ARG A C 1
ATOM 779 O O . ARG A 1 102 ? 4.026 -3.020 -14.113 1.00 88.94 102 ARG A O 1
ATOM 786 N N . ALA A 1 103 ? 3.364 -3.090 -11.971 1.00 87.19 103 ALA A N 1
ATOM 787 C CA . ALA A 1 103 ? 4.257 -2.038 -11.496 1.00 87.19 103 ALA A CA 1
ATOM 788 C C . ALA A 1 103 ? 5.728 -2.487 -11.422 1.00 87.19 103 ALA A C 1
ATOM 790 O O . ALA A 1 103 ? 6.636 -1.717 -11.749 1.00 87.19 103 ALA A O 1
ATOM 791 N N . ALA A 1 104 ? 5.985 -3.721 -10.982 1.00 86.06 104 ALA A N 1
ATOM 792 C CA . ALA A 1 104 ? 7.329 -4.251 -10.766 1.00 86.06 104 ALA A CA 1
ATOM 793 C C . ALA A 1 104 ? 8.090 -4.485 -12.082 1.00 86.06 104 ALA A C 1
ATOM 795 O O . ALA A 1 104 ? 9.316 -4.322 -12.127 1.00 86.06 104 ALA A O 1
ATOM 796 N N . GLY A 1 105 ? 7.377 -4.853 -13.153 1.00 82.12 105 GLY A N 1
ATOM 797 C CA . GLY A 1 105 ? 7.986 -5.194 -14.442 1.00 82.12 105 GLY A CA 1
ATOM 798 C C . GLY A 1 105 ? 8.895 -6.428 -14.372 1.00 82.12 105 GLY A C 1
ATOM 799 O O . GLY A 1 105 ? 9.780 -6.592 -15.206 1.00 82.12 105 GLY A O 1
ATOM 800 N N . CYS A 1 106 ? 8.716 -7.273 -13.354 1.00 79.62 106 CYS A N 1
ATOM 801 C CA . CYS A 1 106 ? 9.413 -8.542 -13.174 1.00 79.62 106 CYS A CA 1
ATOM 802 C C . CYS A 1 106 ? 8.432 -9.607 -12.670 1.00 79.62 106 CYS A C 1
ATOM 804 O O . CYS A 1 106 ? 7.422 -9.281 -12.048 1.00 79.62 106 CYS A O 1
ATOM 806 N N . LEU A 1 107 ? 8.730 -10.878 -12.939 1.00 75.69 107 LEU A N 1
ATOM 807 C CA . LEU A 1 107 ? 7.887 -11.999 -12.521 1.00 75.69 107 LEU A CA 1
ATOM 808 C C . LEU A 1 107 ? 8.143 -12.382 -11.059 1.00 75.69 107 LEU A C 1
ATOM 810 O O . LEU A 1 107 ? 9.245 -12.183 -10.540 1.00 75.69 107 LEU A O 1
ATOM 814 N N . LEU A 1 108 ? 7.127 -12.972 -10.419 1.00 67.75 108 LEU A N 1
ATOM 815 C CA . LEU A 1 108 ? 7.304 -13.708 -9.169 1.00 67.75 108 LEU A CA 1
ATOM 816 C C . LEU A 1 108 ? 8.272 -14.858 -9.426 1.00 67.75 108 LEU A C 1
ATOM 818 O O . LEU A 1 108 ? 7.994 -15.757 -10.217 1.00 67.75 108 LEU A O 1
ATOM 822 N N . THR A 1 109 ? 9.418 -14.817 -8.763 1.00 65.56 109 THR A N 1
ATOM 823 C CA . THR A 1 109 ? 10.287 -15.981 -8.658 1.00 65.56 109 THR A CA 1
ATOM 824 C C . THR A 1 109 ? 9.824 -16.790 -7.460 1.00 65.56 109 THR A C 1
ATOM 826 O O . THR A 1 109 ? 9.613 -16.224 -6.389 1.00 65.56 109 THR A O 1
ATOM 829 N N . PHE A 1 110 ? 9.678 -18.103 -7.632 1.00 56.50 110 PHE A N 1
ATOM 830 C CA . PHE A 1 110 ? 9.538 -19.041 -6.522 1.00 56.50 110 PHE A CA 1
ATOM 831 C C . PHE A 1 110 ? 10.870 -19.086 -5.758 1.00 56.50 110 PHE A C 1
ATOM 833 O O . PHE A 1 110 ? 11.640 -20.030 -5.896 1.00 56.50 110 PHE A O 1
ATOM 840 N N . GLU A 1 111 ? 11.207 -18.036 -5.013 1.00 53.62 111 GLU A N 1
ATOM 841 C CA . GLU A 1 111 ? 12.190 -18.181 -3.944 1.00 53.62 111 GLU A CA 1
ATOM 842 C C . GLU A 1 111 ? 11.432 -18.821 -2.782 1.00 53.62 111 GLU A C 1
ATOM 844 O O . GLU A 1 111 ? 10.566 -18.219 -2.152 1.00 53.62 111 GLU A O 1
ATOM 849 N N . VAL A 1 112 ? 11.655 -20.129 -2.679 1.00 41.28 112 VAL A N 1
ATOM 850 C CA . VAL A 1 112 ? 11.049 -21.074 -1.747 1.00 41.28 112 VAL A CA 1
ATOM 851 C C . VAL A 1 112 ? 11.311 -20.606 -0.311 1.00 41.28 112 VAL A C 1
ATOM 853 O O . VAL A 1 112 ? 12.473 -20.506 0.062 1.00 41.28 112 VAL A O 1
ATOM 856 N N . TYR A 1 113 ? 10.210 -20.344 0.410 1.00 38.59 113 TYR A N 1
ATOM 857 C CA . TYR A 1 113 ? 9.997 -20.236 1.869 1.00 38.59 113 TYR A CA 1
ATOM 858 C C . TYR A 1 113 ? 11.072 -19.581 2.749 1.00 38.59 113 TYR A C 1
ATOM 860 O O . TYR A 1 113 ? 12.143 -20.186 2.964 1.00 38.59 113 TYR A O 1
#

pLDDT: mean 77.86, std 11.26, range [38.59, 90.75]